Protein AF-0000000081421130 (afdb_homodimer)

Solvent-accessible surface area (backbone atoms only — not comparable to full-atom values): 9410 Å² total; per-residue (Å²): 70,54,75,66,54,51,52,49,49,51,53,49,48,52,56,37,44,69,73,35,40,43,96,85,70,45,70,71,38,56,52,57,41,22,43,52,50,26,51,50,46,28,70,73,72,46,77,46,31,32,19,36,40,30,40,60,34,66,31,62,64,93,54,87,46,53,55,46,76,48,74,75,55,98,65,31,34,38,39,38,33,55,51,44,69,79,126,71,55,72,66,55,50,53,48,50,52,54,49,47,52,56,36,43,70,71,35,40,41,96,85,70,46,68,71,40,56,53,56,43,24,43,51,50,27,51,49,46,29,70,74,70,45,78,45,33,31,18,38,39,32,39,59,36,66,31,61,62,94,56,87,44,53,56,46,73,47,73,74,54,98,64,31,33,38,40,39,35,56,52,44,69,80,124

Foldseek 3Di:
DDPVLQVVLVVLLVVLCVVQADPVGDGNPPPVSFVSSQVVCCVPVNAGKGKDKFQDDDDDDPDPPAKDKDDPDDGMIMIMGGDPPPD/DDPVLQVVLVVLLVVLCVVQADPVGDGNPPPVSFVSSQVVCCVPVNAGKGKDKDQDDDDDDDDPPAKDKDDPDDGMIMIMGGDPPPD

Sequence (174 aa):
MNSSMEEDAVTWLHEALKIHTSRDGTYRDSDEICDSLKTKFESKYGGFWAVIMGNYATRYTYSKGKWISFMLDNSNRVLVFEESSKKMNSSMEEDAVTWLHEALKIHTSRDGTYRDSDEICDSLKTKFESKYGGFWAVIMGNYATRYTYSKGKWISFMLDNSNRVLVFEESSKK

Radius of gyration: 16.09 Å; Cα contacts (8 Å, |Δi|>4): 290; chains: 2; bounding box: 43×40×26 Å

InterPro domains:
  IPR001372 Dynein light chain, type 1/2 [PF01221] (1-81)
  IPR037177 Dynein light chain superfamily [G3DSA:3.30.740.10] (1-83)
  IPR037177 Dynein light chain superfamily [SSF54648] (1-81)

Nearest PDB structures (foldseek):
  2pg1-assembly3_C  TM=8.033E-01  e=3.438E-05  Drosophila melanogaster
  8glv-assembly1_LG  TM=8.248E-01  e=6.264E-05  Chlamydomonas reinhardtii
  7cnu-assembly2_B  TM=7.952E-01  e=9.987E-05  Homo sapiens
  5wof-assembly2_B  TM=7.695E-01  e=2.714E-04  Plasmodium falciparum 3D7
  3rjs-assembly1_A-2  TM=7.558E-01  e=3.315E-04  Toxoplasma gondii

Secondary structure (DSSP, 8-state):
--HHHHHHHHHHHHHHHHHHB-TTS-BS-HHHHHHHHHHHHHHHH-S-EEEEEEEEEEEE---TTSEEEEESSSS-EEEEEEB----/--HHHHHHHHHHHHHHHHHHB-TTS-BS-HHHHHHHHHHHHHHHH-S-EEEEEEEEEEEE---TTSEEEEESSSS-EEEEEEB----

Organism: NCBI:txid290746

pLDDT: mean 88.76, std 11.13, range [36.78, 96.94]

Structure (mmCIF, N/CA/C/O backbone):
data_AF-0000000081421130-model_v1
#
loop_
_entity.id
_entity.type
_entity.pdbx_description
1 polymer 'Dynein light chain'
#
loop_
_atom_site.group_PDB
_atom_site.id
_atom_site.type_symbol
_atom_site.label_atom_id
_atom_site.label_alt_id
_atom_site.label_comp_id
_atom_site.label_asym_id
_atom_site.label_entity_id
_atom_site.label_seq_id
_atom_site.pdbx_PDB_ins_code
_atom_site.Cartn_x
_atom_site.Cartn_y
_atom_site.Cartn_z
_atom_site.occupancy
_atom_site.B_iso_or_equiv
_atom_site.auth_seq_id
_atom_site.auth_comp_id
_atom_site.auth_asym_id
_atom_site.auth_atom_id
_atom_site.pdbx_PDB_model_num
ATOM 1 N N . MET A 1 1 ? -8.094 -10.578 7.492 1 78 1 MET A N 1
ATOM 2 C CA . MET A 1 1 ? -7.695 -11.68 6.629 1 78 1 MET A CA 1
ATOM 3 C C . MET A 1 1 ? -7.422 -12.938 7.449 1 78 1 MET A C 1
ATOM 5 O O . MET A 1 1 ? -6.777 -12.875 8.5 1 78 1 MET A O 1
ATOM 9 N N . ASN A 1 2 ? -7.918 -14.172 7 1 81.56 2 ASN A N 1
ATOM 10 C CA . ASN A 1 2 ? -7.871 -15.375 7.816 1 81.56 2 ASN A CA 1
ATOM 11 C C . ASN A 1 2 ? -6.617 -16.203 7.535 1 81.56 2 ASN A C 1
ATOM 13 O O . ASN A 1 2 ? -5.836 -15.859 6.645 1 81.56 2 ASN A O 1
ATOM 17 N N . SER A 1 3 ? -6.418 -17.219 8.414 1 86 3 SER A N 1
ATOM 18 C CA . SER A 1 3 ? -5.203 -18.031 8.359 1 86 3 SER A CA 1
ATOM 19 C C . SER A 1 3 ? -5.043 -18.688 6.996 1 86 3 SER A C 1
ATOM 21 O O . SER A 1 3 ? -3.926 -18.828 6.492 1 86 3 SER A O 1
ATOM 23 N N . SER A 1 4 ? -6.137 -19.062 6.414 1 91.12 4 SER A N 1
ATOM 24 C CA . SER A 1 4 ? -6.078 -19.703 5.102 1 91.12 4 SER A CA 1
ATOM 25 C C . SER A 1 4 ? -5.551 -18.734 4.043 1 91.12 4 SER A C 1
ATOM 27 O O . SER A 1 4 ? -4.73 -19.109 3.205 1 91.12 4 SER A O 1
ATOM 29 N N . MET A 1 5 ? -6.012 -17.5 4.086 1 91.75 5 MET A N 1
ATOM 30 C CA . MET A 1 5 ? -5.562 -16.484 3.141 1 91.75 5 MET A CA 1
ATOM 31 C C . MET A 1 5 ? -4.07 -16.219 3.295 1 91.75 5 MET A C 1
ATOM 33 O O . MET A 1 5 ? -3.354 -16.078 2.303 1 91.75 5 MET A O 1
ATOM 37 N N . GLU A 1 6 ? -3.707 -16.234 4.473 1 92.38 6 GLU A N 1
ATOM 38 C CA . GLU A 1 6 ? -2.289 -16.016 4.727 1 92.38 6 GLU A CA 1
ATOM 39 C C . GLU A 1 6 ? -1.432 -17.109 4.117 1 92.38 6 GLU A C 1
ATOM 41 O O . GLU A 1 6 ? -0.406 -16.844 3.492 1 92.38 6 GLU A O 1
ATOM 46 N N . GLU A 1 7 ? -1.824 -18.344 4.359 1 95.19 7 GLU A N 1
ATOM 47 C CA . GLU A 1 7 ? -1.094 -19.484 3.814 1 95.19 7 GLU A CA 1
ATOM 48 C C . GLU A 1 7 ? -1.072 -19.438 2.289 1 95.19 7 GLU A C 1
ATOM 50 O O . GLU A 1 7 ? -0.039 -19.703 1.67 1 95.19 7 GLU A O 1
ATOM 55 N N . ASP A 1 8 ? -2.17 -19.125 1.764 1 96 8 ASP A N 1
ATOM 56 C CA . ASP A 1 8 ? -2.254 -19 0.312 1 96 8 ASP A CA 1
ATOM 57 C C . ASP A 1 8 ? -1.329 -17.891 -0.197 1 96 8 ASP A C 1
ATOM 59 O O . ASP A 1 8 ? -0.613 -18.078 -1.182 1 96 8 ASP A O 1
ATOM 63 N N . ALA A 1 9 ? -1.367 -16.797 0.441 1 95.75 9 ALA A N 1
ATOM 64 C CA . ALA A 1 9 ? -0.537 -15.664 0.044 1 95.75 9 ALA A CA 1
ATOM 65 C C . ALA A 1 9 ? 0.94 -16.047 0.019 1 95.75 9 ALA A C 1
ATOM 67 O O . ALA A 1 9 ? 1.655 -15.727 -0.933 1 95.75 9 ALA A O 1
ATOM 68 N N . VAL A 1 10 ? 1.355 -16.766 1.004 1 95.31 10 VAL A N 1
ATOM 69 C CA . VAL A 1 10 ? 2.75 -17.188 1.112 1 95.31 10 VAL A CA 1
ATOM 70 C C . VAL A 1 10 ? 3.096 -18.141 -0.022 1 95.31 10 VAL A C 1
ATOM 72 O O . VAL A 1 10 ? 4.125 -17.984 -0.685 1 95.31 10 VAL A O 1
ATOM 75 N N . THR A 1 11 ? 2.252 -19.094 -0.171 1 96.81 11 THR A N 1
ATOM 76 C CA . THR A 1 11 ? 2.463 -20.094 -1.21 1 96.81 11 THR A CA 1
ATOM 77 C C . THR A 1 11 ? 2.543 -19.438 -2.586 1 96.81 11 THR A C 1
ATOM 79 O O . THR A 1 11 ? 3.477 -19.688 -3.348 1 96.81 11 THR A O 1
ATOM 82 N N . TRP A 1 12 ? 1.631 -18.578 -2.855 1 96.88 12 TRP A N 1
ATOM 83 C CA . TRP A 1 12 ? 1.572 -17.938 -4.168 1 96.88 12 TRP A CA 1
ATOM 84 C C . TRP A 1 12 ? 2.738 -16.969 -4.352 1 96.88 12 TRP A C 1
ATOM 86 O O . TRP A 1 12 ? 3.254 -16.812 -5.461 1 96.88 12 TRP A O 1
ATOM 96 N N . LEU A 1 13 ? 3.121 -16.297 -3.275 1 95.94 13 LEU A N 1
ATOM 97 C CA . LEU A 1 13 ? 4.285 -15.43 -3.348 1 95.94 13 LEU A CA 1
ATOM 98 C C . LEU A 1 13 ? 5.539 -16.219 -3.717 1 95.94 13 LEU A C 1
ATOM 100 O O . LEU A 1 13 ? 6.297 -15.812 -4.598 1 95.94 13 LEU A O 1
ATOM 104 N N . HIS A 1 14 ? 5.688 -17.375 -3.072 1 94.69 14 HIS A N 1
ATOM 105 C CA . HIS A 1 14 ? 6.855 -18.203 -3.357 1 94.69 14 HIS A CA 1
ATOM 106 C C . HIS A 1 14 ? 6.848 -18.688 -4.805 1 94.69 14 HIS A C 1
ATOM 108 O O . HIS A 1 14 ? 7.898 -18.719 -5.457 1 94.69 14 HIS A O 1
ATOM 114 N N . GLU A 1 15 ? 5.695 -19.062 -5.254 1 96.25 15 GLU A N 1
ATOM 115 C CA . GLU A 1 15 ? 5.566 -19.469 -6.648 1 96.25 15 GLU A CA 1
ATOM 116 C C . GLU A 1 15 ? 5.957 -18.328 -7.594 1 96.25 15 GLU A C 1
ATOM 118 O O . GLU A 1 15 ? 6.676 -18.547 -8.57 1 96.25 15 GLU A O 1
ATOM 123 N N . ALA A 1 16 ? 5.484 -17.141 -7.324 1 95.44 16 ALA A N 1
ATOM 124 C CA . ALA A 1 16 ? 5.77 -15.977 -8.164 1 95.44 16 ALA A CA 1
ATOM 125 C C . ALA A 1 16 ? 7.25 -15.617 -8.117 1 95.44 16 ALA A C 1
ATOM 127 O O . ALA A 1 16 ? 7.84 -15.258 -9.141 1 95.44 16 ALA A O 1
ATOM 128 N N . LEU A 1 17 ? 7.828 -15.719 -6.977 1 93.62 17 LEU A N 1
ATOM 129 C CA . LEU A 1 17 ? 9.234 -15.367 -6.801 1 93.62 17 LEU A CA 1
ATOM 130 C C . LEU A 1 17 ? 10.133 -16.328 -7.57 1 93.62 17 LEU A C 1
ATOM 132 O O . LEU A 1 17 ? 11.164 -15.906 -8.117 1 93.62 17 LEU A O 1
ATOM 136 N N . LYS A 1 18 ? 9.758 -17.594 -7.57 1 93.38 18 LYS A N 1
ATOM 137 C CA . LYS A 1 18 ? 10.523 -18.594 -8.312 1 93.38 18 LYS A CA 1
ATOM 138 C C . LYS A 1 18 ? 10.586 -18.25 -9.797 1 93.38 18 LYS A C 1
ATOM 140 O O . LYS A 1 18 ? 11.625 -18.438 -10.438 1 93.38 18 LYS A O 1
ATOM 145 N N . ILE A 1 19 ? 9.539 -17.672 -10.242 1 92.75 19 ILE A N 1
ATOM 146 C CA . ILE A 1 19 ? 9.43 -17.359 -11.672 1 92.75 19 ILE A CA 1
ATOM 147 C C . ILE A 1 19 ? 10.07 -16.016 -11.969 1 92.75 19 ILE A C 1
ATOM 149 O O . ILE A 1 19 ? 10.719 -15.844 -13 1 92.75 19 ILE A O 1
ATOM 153 N N . HIS A 1 20 ? 9.922 -15.062 -11.039 1 92.31 20 HIS A N 1
ATOM 154 C CA . HIS A 1 20 ? 10.234 -13.672 -11.352 1 92.31 20 HIS A CA 1
ATOM 155 C C . HIS A 1 20 ? 11.469 -13.203 -10.586 1 92.31 20 HIS A C 1
ATOM 157 O O . HIS A 1 20 ? 11.688 -12 -10.43 1 92.31 20 HIS A O 1
ATOM 163 N N . THR A 1 21 ? 12.305 -14.031 -10.055 1 87.62 21 THR A N 1
ATOM 164 C CA . THR A 1 21 ? 13.555 -13.664 -9.383 1 87.62 21 THR A CA 1
ATOM 165 C C . THR A 1 21 ? 14.758 -14.047 -10.242 1 87.62 21 THR A C 1
ATOM 167 O O . THR A 1 21 ? 14.781 -15.125 -10.844 1 87.62 21 THR A O 1
ATOM 170 N N . SER A 1 22 ? 15.703 -13.164 -10.305 1 88.44 22 SER A N 1
ATOM 171 C CA . SER A 1 22 ? 16.938 -13.438 -11.031 1 88.44 22 SER A CA 1
ATOM 172 C C . SER A 1 22 ? 17.906 -14.242 -10.18 1 88.44 22 SER A C 1
ATOM 174 O O . SER A 1 22 ? 17.734 -14.367 -8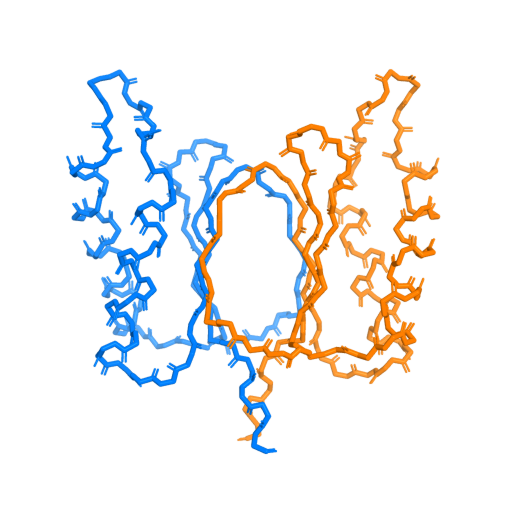.969 1 88.44 22 SER A O 1
ATOM 176 N N . ARG A 1 23 ? 18.969 -14.719 -10.891 1 84.5 23 ARG A N 1
ATOM 177 C CA . ARG A 1 23 ? 19.953 -15.562 -10.227 1 84.5 23 ARG A CA 1
ATOM 178 C C . ARG A 1 23 ? 20.672 -14.797 -9.109 1 84.5 23 ARG A C 1
ATOM 180 O O . ARG A 1 23 ? 21.078 -15.391 -8.109 1 84.5 23 ARG A O 1
ATOM 187 N N . ASP A 1 24 ? 20.672 -13.531 -9.219 1 84.88 24 ASP A N 1
ATOM 188 C CA . ASP A 1 24 ? 21.406 -12.727 -8.242 1 84.88 24 ASP A CA 1
ATOM 189 C C . ASP A 1 24 ? 20.484 -12.297 -7.094 1 84.88 24 ASP A C 1
ATOM 191 O O . ASP A 1 24 ? 20.891 -11.508 -6.234 1 84.88 24 ASP A O 1
ATOM 195 N N . GLY A 1 25 ? 19.234 -12.656 -7.148 1 80.81 25 GLY A N 1
ATOM 196 C CA . GLY A 1 25 ? 18.328 -12.422 -6.039 1 80.81 25 GLY A CA 1
ATOM 197 C C . GLY A 1 25 ? 17.469 -11.188 -6.227 1 80.81 25 GLY A C 1
ATOM 198 O O . GLY A 1 25 ? 16.625 -10.867 -5.375 1 80.81 25 GLY A O 1
ATOM 199 N N . THR A 1 26 ? 17.719 -10.602 -7.398 1 85.56 26 THR A N 1
ATOM 200 C CA . THR A 1 26 ? 16.922 -9.414 -7.645 1 85.56 26 THR A CA 1
ATOM 201 C C . THR A 1 26 ? 15.586 -9.789 -8.281 1 85.56 26 THR A C 1
ATOM 203 O O . THR A 1 26 ? 15.484 -10.797 -8.977 1 85.56 26 THR A O 1
ATOM 206 N N . TYR A 1 27 ? 14.633 -8.977 -7.859 1 87.62 27 TYR A N 1
ATOM 207 C CA . TYR A 1 27 ? 13.312 -9.234 -8.43 1 87.62 27 TYR A CA 1
ATOM 208 C C . TYR A 1 27 ? 13.227 -8.719 -9.859 1 87.62 27 TYR A C 1
ATOM 210 O O . TYR A 1 27 ? 13.367 -7.52 -10.102 1 87.62 27 TYR A O 1
ATOM 218 N N . ARG A 1 28 ? 13.008 -9.602 -10.797 1 85.06 28 ARG A N 1
ATOM 219 C CA . ARG A 1 28 ? 13 -9.266 -12.219 1 85.06 28 ARG A CA 1
ATOM 220 C C . ARG A 1 28 ? 11.781 -8.422 -12.57 1 85.06 28 ARG A C 1
ATOM 222 O O . ARG A 1 28 ? 11.891 -7.457 -13.336 1 85.06 28 ARG A O 1
ATOM 229 N N . ASP A 1 29 ? 10.617 -8.766 -12.086 1 92.94 29 ASP A N 1
ATOM 230 C CA . ASP A 1 29 ? 9.383 -8.055 -12.406 1 92.94 29 ASP A CA 1
ATOM 231 C C . ASP A 1 29 ? 8.453 -8 -11.195 1 92.94 29 ASP A C 1
ATOM 233 O O . ASP A 1 29 ? 7.57 -8.844 -11.039 1 92.94 29 ASP A O 1
ATOM 237 N N . SER A 1 30 ? 8.656 -7.012 -10.406 1 93.38 30 SER A N 1
ATOM 238 C CA . SER A 1 30 ? 7.836 -6.824 -9.211 1 93.38 30 SER A CA 1
ATOM 239 C C . SER A 1 30 ? 6.371 -6.617 -9.578 1 93.38 30 SER A C 1
ATOM 241 O O . SER A 1 30 ? 5.477 -7.059 -8.852 1 93.38 30 SER A O 1
ATOM 243 N N . ASP A 1 31 ? 6.172 -6.031 -10.766 1 94.31 31 ASP A N 1
ATOM 244 C CA . ASP A 1 31 ? 4.801 -5.805 -11.219 1 94.31 31 ASP A CA 1
ATOM 245 C C . ASP A 1 31 ? 4.082 -7.125 -11.484 1 94.31 31 ASP A C 1
ATOM 247 O O . ASP A 1 31 ? 2.918 -7.293 -11.117 1 94.31 31 ASP A O 1
ATOM 251 N N . GLU A 1 32 ? 4.797 -7.965 -12.102 1 94.81 32 GLU A N 1
ATOM 252 C CA . GLU A 1 32 ? 4.199 -9.258 -12.422 1 94.81 32 GLU A CA 1
ATOM 253 C C . GLU A 1 32 ? 3.943 -10.078 -11.156 1 94.81 32 GLU A C 1
ATOM 255 O O . GLU A 1 32 ? 2.961 -10.812 -11.078 1 94.81 32 GLU A O 1
ATOM 260 N N . ILE A 1 33 ? 4.855 -9.961 -10.18 1 95.94 33 ILE A N 1
ATOM 261 C CA . ILE A 1 33 ? 4.652 -10.641 -8.906 1 95.94 33 ILE A CA 1
ATOM 262 C C . ILE A 1 33 ? 3.373 -10.133 -8.25 1 95.94 33 ILE A C 1
ATOM 264 O O . ILE A 1 33 ? 2.521 -10.922 -7.836 1 95.94 33 ILE A O 1
ATOM 268 N N . CYS A 1 34 ? 3.232 -8.867 -8.25 1 96.94 34 CYS A N 1
ATOM 269 C CA . CYS A 1 34 ? 2.039 -8.273 -7.664 1 96.94 34 CYS A CA 1
ATOM 270 C C . CYS A 1 34 ? 0.787 -8.695 -8.422 1 96.94 34 CYS A C 1
ATOM 272 O O . CYS A 1 34 ? -0.222 -9.055 -7.809 1 96.94 34 CYS A O 1
ATOM 274 N N . ASP A 1 35 ? 0.853 -8.711 -9.711 1 95.94 35 ASP A N 1
ATOM 275 C CA . ASP A 1 35 ? -0.298 -9.062 -10.539 1 95.94 35 ASP A CA 1
ATOM 276 C C . ASP A 1 35 ? -0.713 -10.516 -10.312 1 95.94 35 ASP A C 1
ATOM 278 O O . ASP A 1 35 ? -1.905 -10.828 -10.258 1 95.94 35 ASP A O 1
ATOM 282 N N . SER A 1 36 ? 0.217 -11.336 -10.18 1 95.75 36 SER A N 1
ATOM 283 C CA . SER A 1 36 ? -0.051 -12.758 -9.961 1 95.75 36 SER A CA 1
ATOM 284 C C . SER A 1 36 ? -0.803 -12.977 -8.648 1 95.75 36 SER A C 1
ATOM 286 O O . SER A 1 36 ? -1.807 -13.688 -8.617 1 95.75 36 SER A O 1
ATOM 288 N N . LEU A 1 37 ? -0.342 -12.375 -7.559 1 96 37 LEU A N 1
ATOM 289 C CA . LEU A 1 37 ? -1.003 -12.5 -6.266 1 96 37 LEU A CA 1
ATOM 290 C C . LEU A 1 37 ? -2.408 -11.914 -6.312 1 96 37 LEU A C 1
ATOM 292 O O . LEU A 1 37 ? -3.369 -12.547 -5.875 1 96 37 LEU A O 1
ATOM 296 N N . LYS A 1 38 ? -2.469 -10.75 -6.859 1 95.5 38 LYS A N 1
ATOM 297 C CA . LYS A 1 38 ? -3.752 -10.062 -6.961 1 95.5 38 LYS A CA 1
ATOM 298 C C . LYS A 1 38 ? -4.781 -10.922 -7.691 1 95.5 38 LYS A C 1
ATOM 300 O O . LYS A 1 38 ? -5.91 -11.078 -7.223 1 95.5 38 LYS A O 1
ATOM 305 N N . THR A 1 39 ? -4.418 -11.477 -8.797 1 96.25 39 THR A N 1
ATOM 306 C CA . THR A 1 39 ? -5.312 -12.25 -9.648 1 96.25 39 THR A CA 1
ATOM 307 C C . THR A 1 39 ? -5.734 -13.547 -8.953 1 96.25 39 THR A C 1
ATOM 309 O O . THR A 1 39 ? -6.895 -13.945 -9.031 1 96.25 39 THR A O 1
ATOM 312 N N . LYS A 1 40 ? -4.84 -14.172 -8.266 1 96.81 40 LYS A N 1
ATOM 313 C CA . LYS A 1 40 ? -5.16 -15.406 -7.543 1 96.81 40 LYS A CA 1
ATOM 314 C C . LYS A 1 40 ? -6.109 -15.133 -6.383 1 96.81 40 LYS A C 1
ATOM 316 O O . LYS A 1 40 ? -7.039 -15.906 -6.141 1 96.81 40 LYS A O 1
ATOM 321 N N . PHE A 1 41 ? -5.891 -14.078 -5.68 1 95.06 41 PHE A N 1
ATOM 322 C CA . PHE A 1 41 ? -6.805 -13.703 -4.609 1 95.06 41 PH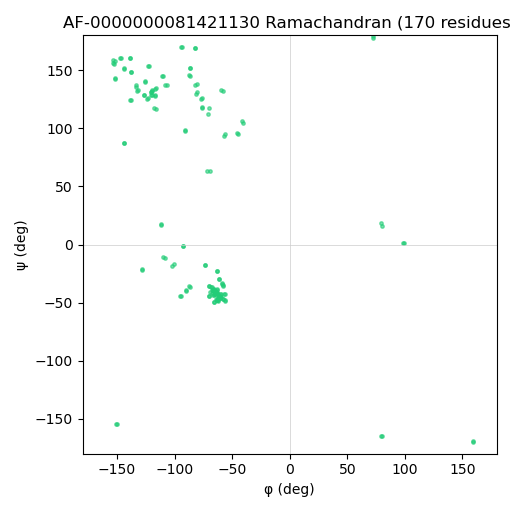E A CA 1
ATOM 323 C C . PHE A 1 41 ? -8.203 -13.43 -5.156 1 95.06 41 PHE A C 1
ATOM 325 O O . PHE A 1 41 ? -9.195 -13.906 -4.605 1 95.06 41 PHE A O 1
ATOM 332 N N . GLU A 1 42 ? -8.203 -12.703 -6.219 1 93.31 42 GLU A N 1
ATOM 333 C CA . GLU A 1 42 ? -9.5 -12.391 -6.824 1 93.31 42 GLU A CA 1
ATOM 334 C C . GLU A 1 42 ? -10.195 -13.656 -7.309 1 93.31 42 GLU A C 1
ATOM 336 O O . GLU A 1 42 ? -11.414 -13.797 -7.168 1 93.31 42 GLU A O 1
ATOM 341 N N . SER A 1 43 ? -9.438 -14.492 -7.883 1 96.38 43 SER A N 1
ATOM 342 C CA . SER A 1 43 ? -9.992 -15.719 -8.43 1 96.38 43 SER A CA 1
ATOM 343 C C . SER A 1 43 ? -10.531 -16.625 -7.332 1 96.38 43 SER A C 1
ATOM 345 O O . SER A 1 43 ? -11.625 -17.172 -7.453 1 96.38 43 SER A O 1
ATOM 347 N N . LYS A 1 44 ? -9.859 -16.719 -6.258 1 96.12 44 LYS A N 1
ATOM 348 C CA . LYS A 1 44 ? -10.234 -17.672 -5.223 1 96.12 44 LYS A CA 1
ATOM 349 C C . LYS A 1 44 ? -11.203 -17.062 -4.219 1 96.12 44 LYS A C 1
ATOM 351 O O . LYS A 1 44 ? -12.117 -17.719 -3.742 1 96.12 44 LYS A O 1
ATOM 356 N N . TYR A 1 45 ? -11.031 -15.852 -3.852 1 93 45 TYR A N 1
ATOM 357 C CA . TYR A 1 45 ? -11.781 -15.281 -2.738 1 93 45 TYR A CA 1
ATOM 358 C C . TYR A 1 45 ? -12.789 -14.258 -3.232 1 93 45 TYR A C 1
ATOM 360 O O . TYR A 1 45 ? -13.641 -13.797 -2.465 1 93 45 TYR A O 1
ATOM 368 N N . GLY A 1 46 ? -12.672 -13.914 -4.438 1 91.56 46 GLY A N 1
ATOM 369 C CA . GLY A 1 46 ? -13.539 -12.859 -4.949 1 91.56 46 GLY A CA 1
ATOM 370 C C . GLY A 1 46 ? -13.172 -11.484 -4.438 1 91.56 46 GLY A C 1
ATOM 371 O O . GLY A 1 46 ? -12.141 -11.312 -3.781 1 91.56 46 GLY A O 1
ATOM 372 N N . GLY A 1 47 ? -13.945 -10.477 -4.906 1 88.38 47 GLY A N 1
ATOM 373 C CA . GLY A 1 47 ? -13.711 -9.109 -4.484 1 88.38 47 GLY A CA 1
ATOM 374 C C . GLY A 1 47 ? -12.547 -8.453 -5.203 1 88.38 47 GLY A C 1
ATOM 375 O O . GLY A 1 47 ? -12.117 -8.922 -6.258 1 88.38 47 GLY A O 1
ATOM 376 N N . PHE A 1 48 ? -12.086 -7.324 -4.648 1 87.81 48 PHE A N 1
ATOM 377 C CA . PHE A 1 48 ? -10.992 -6.559 -5.23 1 87.81 48 PHE A CA 1
ATOM 378 C C . PHE A 1 48 ? -9.797 -6.512 -4.281 1 87.81 48 PHE A C 1
ATOM 380 O O . PHE A 1 48 ? -9.953 -6.234 -3.092 1 87.81 48 PHE A O 1
ATOM 387 N N . TRP A 1 49 ? -8.742 -6.859 -4.824 1 91.06 49 TRP A N 1
ATOM 388 C CA . TRP A 1 49 ? -7.555 -6.957 -3.984 1 91.06 49 TRP A CA 1
ATOM 389 C C . TRP A 1 49 ? -6.441 -6.059 -4.512 1 91.06 49 TRP A C 1
ATOM 391 O O . TRP A 1 49 ? -6.391 -5.762 -5.707 1 91.06 49 TRP A O 1
ATOM 401 N N . ALA A 1 50 ? -5.602 -5.66 -3.584 1 92.94 50 ALA A N 1
ATOM 402 C CA . ALA A 1 50 ? -4.402 -4.898 -3.918 1 92.94 50 ALA A CA 1
ATOM 403 C C . ALA A 1 50 ? -3.152 -5.566 -3.361 1 92.94 50 ALA A C 1
ATOM 405 O O . ALA A 1 50 ? -3.174 -6.121 -2.258 1 92.94 50 ALA A O 1
ATOM 406 N N . VAL A 1 51 ? -2.121 -5.535 -4.129 1 95.44 51 VAL A N 1
ATOM 407 C CA . VAL A 1 51 ? -0.829 -6.059 -3.695 1 95.44 51 VAL A CA 1
ATOM 408 C C . VAL A 1 51 ? 0.248 -4.992 -3.877 1 95.44 51 VAL A C 1
ATOM 410 O O . VAL A 1 51 ? 0.333 -4.359 -4.93 1 95.44 51 VAL A O 1
ATOM 413 N N . ILE A 1 52 ? 0.985 -4.781 -2.795 1 96.31 52 ILE A N 1
ATOM 414 C CA . ILE A 1 52 ? 2.092 -3.828 -2.795 1 96.31 52 ILE A CA 1
ATOM 415 C C . ILE A 1 52 ? 3.395 -4.555 -2.463 1 96.31 52 ILE A C 1
ATOM 417 O O . ILE A 1 52 ? 3.434 -5.387 -1.555 1 96.31 52 ILE A O 1
ATOM 421 N N . MET A 1 53 ? 4.426 -4.297 -3.256 1 96.75 53 MET A N 1
ATOM 422 C CA . MET A 1 53 ?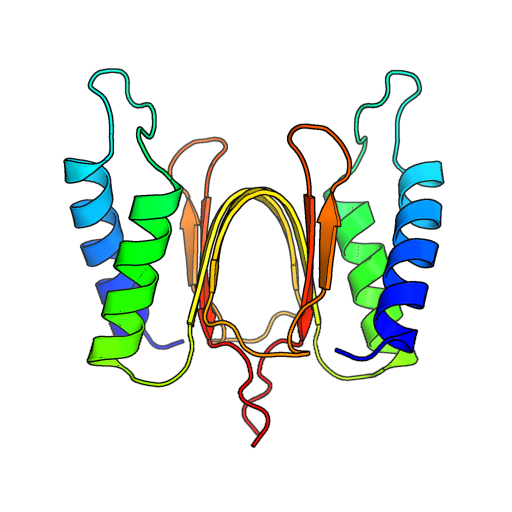 5.711 -4.949 -3.027 1 96.75 53 MET A CA 1
ATOM 423 C C . MET A 1 53 ? 6.859 -3.961 -3.193 1 96.75 53 MET A C 1
ATOM 425 O O . MET A 1 53 ? 6.988 -3.324 -4.242 1 96.75 53 MET A O 1
ATOM 429 N N . GLY A 1 54 ? 7.645 -3.879 -2.152 1 95.44 54 GLY A N 1
ATOM 430 C CA . GLY A 1 54 ? 8.789 -2.996 -2.279 1 95.44 54 GLY A CA 1
ATOM 431 C C . GLY A 1 54 ? 9.359 -2.553 -0.943 1 95.44 54 GLY A C 1
ATOM 432 O O . GLY A 1 54 ? 9.125 -3.201 0.08 1 95.44 54 GLY A O 1
ATOM 433 N N . ASN A 1 55 ? 10.273 -1.559 -0.986 1 95.38 55 ASN A N 1
ATOM 434 C CA . ASN A 1 55 ? 10.836 -0.862 0.168 1 95.38 55 ASN A CA 1
ATOM 435 C C . ASN A 1 55 ? 10.023 0.383 0.518 1 95.38 55 ASN A C 1
ATOM 437 O O . ASN A 1 55 ? 10.086 1.39 -0.19 1 95.38 55 ASN A O 1
ATOM 441 N N . TYR A 1 56 ? 9.172 0.19 1.496 1 95.62 56 TYR A N 1
ATOM 442 C CA . TYR A 1 56 ? 8.266 1.293 1.795 1 95.62 56 TYR A CA 1
ATOM 443 C C . TYR A 1 56 ? 7.996 1.387 3.293 1 95.62 56 TYR A C 1
ATOM 445 O O . TYR A 1 56 ? 8.086 0.388 4.008 1 95.62 56 TYR A O 1
ATOM 453 N N . ALA A 1 57 ? 7.73 2.521 3.762 1 94.69 57 ALA A N 1
ATOM 454 C CA . ALA A 1 57 ? 7.133 2.758 5.074 1 94.69 57 ALA A CA 1
ATOM 455 C C . ALA A 1 57 ? 5.609 2.707 5.004 1 94.69 57 ALA A C 1
ATOM 457 O O . ALA A 1 57 ? 5.023 2.934 3.941 1 94.69 57 ALA A O 1
ATOM 458 N N . THR A 1 58 ? 4.965 2.338 6.078 1 93.88 58 THR A N 1
ATOM 459 C CA . THR A 1 58 ? 3.508 2.264 6.082 1 93.88 58 THR A CA 1
ATOM 460 C C . THR A 1 58 ? 2.957 2.506 7.484 1 93.88 58 THR A C 1
ATOM 462 O O . THR A 1 58 ? 3.578 2.121 8.477 1 93.88 58 THR A O 1
ATOM 465 N N . ARG A 1 59 ? 1.826 3.201 7.484 1 92.25 59 ARG A N 1
ATOM 466 C CA . ARG A 1 59 ? 1.036 3.352 8.703 1 92.25 59 ARG A CA 1
ATOM 467 C C . ARG A 1 59 ? -0.438 3.061 8.438 1 92.25 59 ARG A C 1
ATOM 469 O O . ARG A 1 59 ? -0.999 3.52 7.441 1 92.25 59 ARG A O 1
ATOM 476 N N . TYR A 1 60 ? -1.022 2.256 9.289 1 84.75 60 TYR A N 1
ATOM 477 C CA . TYR A 1 60 ? -2.43 1.88 9.203 1 84.75 60 TYR A CA 1
ATOM 478 C C . TYR A 1 60 ? -3.027 1.687 10.594 1 84.75 60 TYR A C 1
ATOM 480 O O . TYR A 1 60 ? -2.301 1.658 11.594 1 84.75 60 TYR A O 1
ATOM 488 N N . THR A 1 61 ? -4.344 1.766 10.578 1 77.69 61 THR A N 1
ATOM 489 C CA . THR A 1 61 ? -5.008 1.487 11.844 1 77.69 61 THR A CA 1
ATOM 490 C C . THR A 1 61 ? -5.031 -0.012 12.125 1 77.69 61 THR A C 1
ATOM 492 O O . THR A 1 61 ? -5.195 -0.819 11.211 1 77.69 61 THR A O 1
ATOM 495 N N . TYR A 1 62 ? -4.523 -0.314 13.297 1 66.81 62 TYR A N 1
ATOM 496 C CA . TYR A 1 62 ? -4.496 -1.72 13.68 1 66.81 62 TYR A CA 1
ATOM 497 C C . TYR A 1 62 ? -5.895 -2.322 13.648 1 66.81 62 TYR A C 1
ATOM 499 O O . TYR A 1 62 ? -6.77 -1.927 14.422 1 66.81 62 TYR A O 1
ATOM 507 N N . SER A 1 63 ? -6.191 -2.879 12.547 1 66.19 63 SER A N 1
ATOM 508 C CA . SER A 1 63 ? -7.418 -3.658 12.422 1 66.19 63 SER A CA 1
ATOM 509 C C . SER A 1 63 ? -7.117 -5.125 12.133 1 66.19 63 SER A C 1
ATOM 511 O O . SER A 1 63 ? -6.359 -5.438 11.219 1 66.19 63 SER A O 1
ATOM 513 N N . LYS A 1 64 ? -7.465 -5.883 12.969 1 64.75 64 LYS A N 1
ATOM 514 C CA . LYS A 1 64 ? -7.215 -7.312 12.812 1 64.75 64 LYS A CA 1
ATOM 515 C C . LYS A 1 64 ? -7.863 -7.844 11.531 1 64.75 64 LYS A C 1
ATOM 517 O O . LYS A 1 64 ? -9.031 -7.559 11.258 1 64.75 64 LYS A O 1
ATOM 522 N N . GLY A 1 65 ? -7.098 -8.578 10.789 1 71.12 65 GLY A N 1
ATOM 523 C CA . GLY A 1 65 ? -7.617 -9.375 9.695 1 71.12 65 GLY A CA 1
ATOM 524 C C . GLY A 1 65 ? -7.863 -8.57 8.43 1 71.12 65 GLY A C 1
ATOM 525 O O . GLY A 1 65 ? -8.617 -8.992 7.555 1 71.12 65 GLY A O 1
ATOM 526 N N . LYS A 1 66 ? -7.336 -7.453 8.336 1 78.12 66 LYS A N 1
ATOM 527 C CA . LYS A 1 66 ? -7.648 -6.641 7.16 1 78.12 66 LYS A CA 1
ATOM 528 C C . LYS A 1 66 ? -6.531 -6.719 6.125 1 78.12 66 LYS A C 1
ATOM 530 O O . LYS A 1 66 ? -6.762 -6.484 4.934 1 78.12 66 LYS A O 1
ATOM 535 N N . TRP A 1 67 ? -5.367 -7.199 6.598 1 84.62 67 TRP A N 1
ATOM 536 C CA . TRP A 1 67 ? -4.262 -7.223 5.641 1 84.62 67 TRP A CA 1
ATOM 537 C C . TRP A 1 67 ? -3.254 -8.305 6 1 84.62 67 TRP A C 1
ATOM 539 O O . TRP A 1 67 ? -3.279 -8.844 7.109 1 84.62 67 TRP A O 1
ATOM 549 N N . ILE A 1 68 ? -2.488 -8.703 5.051 1 89.62 68 ILE A N 1
ATOM 550 C CA . ILE A 1 68 ? -1.37 -9.625 5.191 1 89.62 68 ILE A CA 1
ATOM 551 C C . ILE A 1 68 ? -0.078 -8.953 4.738 1 89.62 68 ILE A C 1
ATOM 553 O O . ILE A 1 68 ? -0.036 -8.328 3.676 1 89.62 68 ILE A O 1
ATOM 557 N N . SER A 1 69 ? 0.901 -9.031 5.59 1 90.44 69 SER A N 1
ATOM 558 C CA . SER A 1 69 ? 2.193 -8.461 5.215 1 90.44 69 SER A CA 1
ATOM 559 C C . SER A 1 69 ? 3.332 -9.43 5.535 1 90.44 69 SER A C 1
ATOM 561 O O . SER A 1 69 ? 3.354 -10.039 6.605 1 90.44 69 SER A O 1
ATOM 563 N N . PHE A 1 70 ? 4.297 -9.586 4.641 1 91.19 70 PHE A N 1
ATOM 564 C CA . PHE A 1 70 ? 5.465 -10.43 4.844 1 91.19 70 PHE A CA 1
ATOM 565 C C . PHE A 1 70 ? 6.727 -9.742 4.332 1 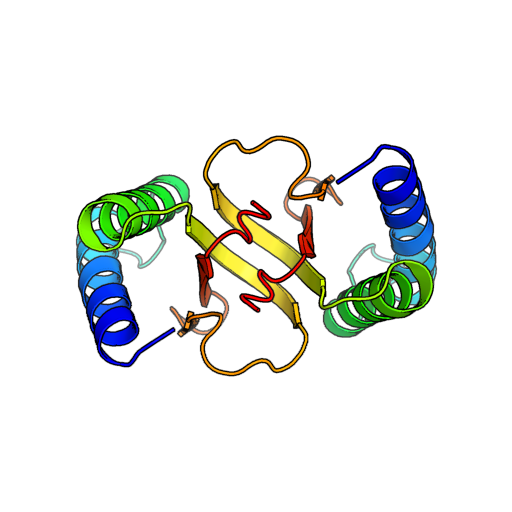91.19 70 PHE A C 1
ATOM 567 O O . PHE A 1 70 ? 6.699 -9.07 3.303 1 91.19 70 PHE A O 1
ATOM 574 N N . MET A 1 71 ? 7.793 -10.086 5.027 1 92 71 MET A N 1
ATOM 575 C CA . MET A 1 71 ? 9.109 -9.617 4.59 1 92 71 MET A CA 1
ATOM 576 C C . MET A 1 71 ? 9.656 -10.508 3.482 1 92 71 MET A C 1
ATOM 578 O O . MET A 1 71 ? 9.547 -11.734 3.549 1 92 71 MET A O 1
ATOM 582 N N . LEU A 1 72 ? 10.219 -9.891 2.479 1 90.94 72 LEU A N 1
ATOM 583 C CA . LEU A 1 72 ? 10.898 -10.641 1.425 1 90.94 72 LEU A CA 1
ATOM 584 C C . LEU A 1 72 ? 12.398 -10.742 1.714 1 90.94 72 LEU A C 1
ATOM 586 O O . LEU A 1 72 ? 13 -11.797 1.509 1 90.94 72 LEU A O 1
ATOM 590 N N . ASP A 1 73 ? 12.93 -9.742 2.076 1 90.88 73 ASP A N 1
ATOM 591 C CA . ASP A 1 73 ? 14.32 -9.641 2.51 1 90.88 73 ASP A CA 1
ATOM 592 C C . ASP A 1 73 ? 14.492 -8.531 3.541 1 90.88 73 ASP A C 1
ATOM 594 O O . ASP A 1 73 ? 13.562 -8.211 4.281 1 90.88 73 ASP A O 1
ATOM 598 N N . ASN A 1 74 ? 15.648 -8.008 3.635 1 90.75 74 ASN A N 1
ATOM 599 C CA . ASN A 1 74 ? 15.93 -7.055 4.707 1 90.75 74 ASN A CA 1
ATOM 600 C C . ASN A 1 74 ? 15.258 -5.711 4.445 1 90.75 74 ASN A C 1
ATOM 602 O O . ASN A 1 74 ? 15.008 -4.949 5.383 1 90.75 74 ASN A O 1
ATOM 606 N N . SER A 1 75 ? 14.844 -5.438 3.199 1 91.75 75 SER A N 1
ATOM 607 C CA . SER A 1 75 ? 14.383 -4.098 2.869 1 91.75 75 SER A CA 1
ATOM 608 C C . SER A 1 75 ? 13.008 -4.137 2.197 1 91.75 75 SER A C 1
ATOM 610 O O . SER A 1 75 ? 12.258 -3.166 2.256 1 91.75 75 SER A O 1
ATOM 612 N N . ASN A 1 76 ? 12.703 -5.277 1.634 1 94.12 76 ASN A N 1
ATOM 613 C CA . ASN A 1 76 ? 11.484 -5.359 0.842 1 94.12 76 ASN A CA 1
ATOM 614 C C . ASN A 1 76 ? 10.422 -6.207 1.537 1 94.12 76 ASN A C 1
ATOM 616 O O . ASN A 1 76 ? 10.75 -7.191 2.205 1 94.12 76 ASN A O 1
ATOM 620 N N . ARG A 1 77 ? 9.133 -5.777 1.353 1 95.69 77 ARG A N 1
ATOM 621 C CA . ARG A 1 77 ? 7.98 -6.484 1.908 1 95.69 77 ARG A CA 1
ATOM 622 C C . ARG A 1 77 ? 6.832 -6.535 0.907 1 95.69 77 ARG A C 1
ATOM 624 O O . ARG A 1 77 ? 6.855 -5.836 -0.107 1 95.69 77 ARG A O 1
ATOM 631 N N . VAL A 1 78 ? 5.949 -7.477 1.187 1 96.5 78 VAL A N 1
ATOM 632 C CA . VAL A 1 78 ? 4.723 -7.598 0.405 1 96.5 78 VAL A CA 1
ATOM 633 C C . VAL A 1 78 ? 3.512 -7.348 1.302 1 96.5 78 VAL A C 1
ATOM 635 O O . VAL A 1 78 ? 3.463 -7.824 2.438 1 96.5 78 VAL A O 1
ATOM 638 N N . LEU A 1 79 ? 2.586 -6.531 0.822 1 94.75 79 LEU A N 1
ATOM 639 C CA . LEU A 1 79 ? 1.329 -6.246 1.507 1 94.75 79 LEU A CA 1
ATOM 640 C C . LEU A 1 79 ? 0.137 -6.59 0.62 1 94.75 79 LEU A C 1
ATOM 642 O O . LEU A 1 79 ? 0.075 -6.164 -0.536 1 94.75 79 LEU A O 1
ATOM 646 N N . VAL A 1 80 ? -0.707 -7.398 1.194 1 93.69 80 VAL A N 1
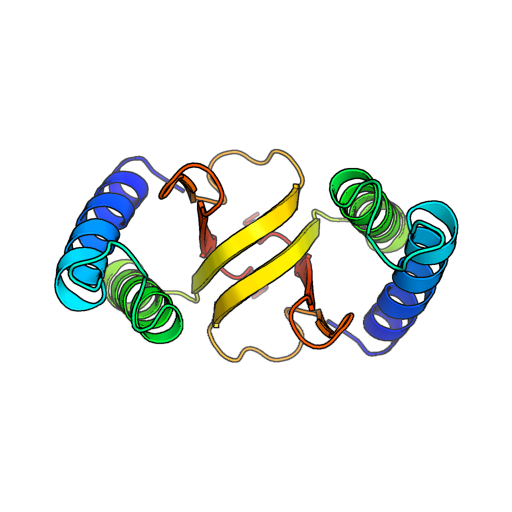ATOM 647 C CA . VAL A 1 80 ? -1.938 -7.773 0.508 1 93.69 80 VAL A CA 1
ATOM 648 C C . VAL A 1 80 ? -3.145 -7.344 1.342 1 93.69 80 VAL A C 1
ATOM 650 O O . VAL A 1 80 ? -3.195 -7.598 2.549 1 93.69 80 VAL A O 1
ATOM 653 N N . PHE A 1 81 ? -4.121 -6.668 0.664 1 90.56 81 PHE A N 1
ATOM 654 C CA . PHE A 1 81 ? -5.336 -6.289 1.367 1 90.56 81 PHE A CA 1
ATOM 655 C C . PHE A 1 81 ? -6.508 -6.168 0.398 1 90.56 81 PHE A C 1
ATOM 657 O O . PHE A 1 81 ? -6.309 -6.004 -0.808 1 90.56 81 PHE A O 1
ATOM 664 N N . GLU A 1 82 ? -7.633 -6.332 1.009 1 88.81 82 GLU A N 1
ATOM 665 C CA . GLU A 1 82 ? -8.844 -6.164 0.215 1 88.81 82 GLU A CA 1
ATOM 666 C C . GLU A 1 82 ? -9.211 -4.688 0.072 1 88.81 82 GLU A C 1
ATOM 668 O O . GLU A 1 82 ? -9.234 -3.951 1.061 1 88.81 82 GLU A O 1
ATOM 673 N N . GLU A 1 83 ? -9.438 -4.336 -1.182 1 82.5 83 GLU A N 1
ATOM 674 C CA . GLU A 1 83 ? -9.844 -2.959 -1.43 1 82.5 83 GLU A CA 1
ATOM 675 C C . GLU A 1 83 ? -11.258 -2.705 -0.918 1 82.5 83 GLU A C 1
ATOM 677 O O . GLU A 1 83 ? -12.133 -3.566 -1.039 1 82.5 83 GLU A O 1
ATOM 682 N N . SER A 1 84 ? -11.445 -1.821 0.044 1 67 84 SER A N 1
ATOM 683 C CA . SER A 1 84 ? -12.758 -1.487 0.585 1 67 84 SER A CA 1
ATOM 684 C C . SER A 1 84 ? -13.773 -1.26 -0.53 1 67 84 SER A C 1
ATOM 686 O O . SER A 1 84 ? -13.477 -0.586 -1.519 1 67 84 SER A O 1
ATOM 688 N N . SER A 1 85 ? -14.609 -2.324 -0.92 1 51.34 85 SER A N 1
ATOM 689 C CA . SER A 1 85 ? -15.75 -2.117 -1.81 1 51.34 85 SER A CA 1
ATOM 690 C C . SER A 1 85 ? -16.875 -1.384 -1.097 1 51.34 85 SER A C 1
ATOM 692 O O . SER A 1 85 ? -17.453 -1.903 -0.138 1 51.34 85 SER A O 1
ATOM 694 N N . LYS A 1 86 ? -16.672 -0.148 -0.66 1 46.91 86 LYS A N 1
ATOM 695 C CA . LYS A 1 86 ? -17.984 0.349 -0.277 1 46.91 86 LYS A CA 1
ATOM 696 C C . LYS A 1 86 ? -19.047 -0.063 -1.295 1 46.91 86 LYS A C 1
ATOM 698 O O . LYS A 1 86 ? -18.859 0.133 -2.498 1 46.91 86 LYS A O 1
ATOM 703 N N . LYS A 1 87 ? -19.875 -1.072 -0.843 1 36.78 87 LYS A N 1
ATOM 704 C CA . LYS A 1 87 ? -21.203 -1.145 -1.463 1 36.78 87 LYS A CA 1
ATOM 705 C C . LYS A 1 87 ? -21.891 0.217 -1.45 1 36.78 87 LYS A C 1
ATOM 707 O O . LYS A 1 87 ? -21.781 0.961 -0.473 1 36.78 87 LYS A O 1
ATOM 712 N N . MET B 1 1 ? -12.117 8.008 -3.707 1 78.31 1 MET B N 1
ATOM 713 C CA . MET B 1 1 ? -11.664 9.203 -3.002 1 78.31 1 MET B CA 1
ATOM 714 C C . MET B 1 1 ? -11.953 10.461 -3.816 1 78.31 1 MET B C 1
ATOM 716 O O . MET B 1 1 ? -11.734 10.484 -5.027 1 78.31 1 MET B O 1
ATOM 720 N N . ASN B 1 2 ? -12.484 11.602 -3.148 1 81.88 2 ASN B N 1
ATOM 721 C CA . ASN B 1 2 ? -12.977 12.766 -3.877 1 81.88 2 ASN B CA 1
ATOM 722 C C . ASN B 1 2 ? -11.891 13.836 -4.016 1 81.88 2 ASN B C 1
ATOM 724 O O . ASN B 1 2 ? -10.797 13.688 -3.475 1 81.88 2 ASN B O 1
ATOM 728 N N . SER B 1 3 ? -12.211 14.859 -4.871 1 86.25 3 SER B N 1
ATOM 729 C CA . SER B 1 3 ? -11.25 15.898 -5.211 1 86.25 3 SER B CA 1
ATOM 730 C C . SER B 1 3 ? -10.766 16.625 -3.961 1 86.25 3 SER B C 1
ATOM 732 O O . SER B 1 3 ? -9.594 17 -3.871 1 86.25 3 SER B O 1
ATOM 734 N N . SER B 1 4 ? -11.633 16.781 -3.023 1 91.38 4 SER B N 1
ATOM 735 C CA . SER B 1 4 ? -11.25 17.453 -1.787 1 91.38 4 SER B CA 1
ATOM 736 C C . SER B 1 4 ? -10.203 16.656 -1.022 1 91.38 4 SER B C 1
ATOM 738 O O . SER B 1 4 ? -9.234 17.219 -0.513 1 91.38 4 SER B O 1
ATOM 740 N N . MET B 1 5 ? -10.398 15.344 -0.965 1 91.94 5 MET B N 1
ATOM 741 C CA . MET B 1 5 ? -9.453 14.469 -0.281 1 91.94 5 MET B CA 1
ATOM 742 C C . MET B 1 5 ? -8.094 14.508 -0.964 1 91.94 5 MET B C 1
ATOM 744 O O . MET B 1 5 ? -7.055 14.547 -0.294 1 91.94 5 MET B O 1
ATOM 748 N N . GLU B 1 6 ? -8.172 14.555 -2.191 1 92.5 6 GLU B N 1
ATOM 749 C CA . GLU B 1 6 ? -6.914 14.609 -2.939 1 92.5 6 GLU B CA 1
ATOM 750 C C . GLU B 1 6 ? -6.141 15.891 -2.619 1 92.5 6 GLU B C 1
ATOM 752 O O . GLU B 1 6 ? -4.93 15.852 -2.404 1 92.5 6 GLU B O 1
ATOM 757 N N . GLU B 1 7 ? -6.84 17.016 -2.648 1 95.25 7 GLU B N 1
ATOM 758 C CA . GLU B 1 7 ? -6.211 18.297 -2.346 1 95.25 7 GLU B CA 1
ATOM 759 C C . GLU B 1 7 ? -5.648 18.312 -0.926 1 95.25 7 GLU B C 1
ATOM 761 O O . GLU B 1 7 ? -4.539 18.797 -0.698 1 95.25 7 GLU B O 1
ATOM 766 N N . ASP B 1 8 ? -6.406 17.797 -0.068 1 96.12 8 ASP B N 1
ATOM 767 C CA . ASP B 1 8 ? -5.949 17.703 1.314 1 96.12 8 ASP B CA 1
ATOM 768 C C . ASP B 1 8 ? -4.703 16.812 1.421 1 96.12 8 ASP B C 1
ATOM 770 O O . ASP B 1 8 ? -3.742 17.172 2.102 1 96.12 8 ASP B O 1
ATOM 774 N N . ALA B 1 9 ? -4.746 15.719 0.787 1 95.69 9 ALA B N 1
ATOM 775 C CA . ALA B 1 9 ? -3.615 14.789 0.821 1 95.69 9 ALA B CA 1
ATOM 776 C C . ALA B 1 9 ? -2.334 15.469 0.346 1 95.69 9 ALA B C 1
ATOM 778 O O . ALA B 1 9 ? -1.281 15.336 0.975 1 95.69 9 ALA B O 1
ATOM 779 N N . VAL B 1 10 ? -2.441 16.219 -0.687 1 95.38 10 VAL B N 1
ATOM 780 C CA . VAL B 1 10 ? -1.287 16.906 -1.256 1 95.38 10 VAL B CA 1
ATOM 781 C C . VAL B 1 10 ? -0.771 17.953 -0.271 1 95.38 10 VAL B C 1
ATOM 783 O O . VAL B 1 10 ? 0.432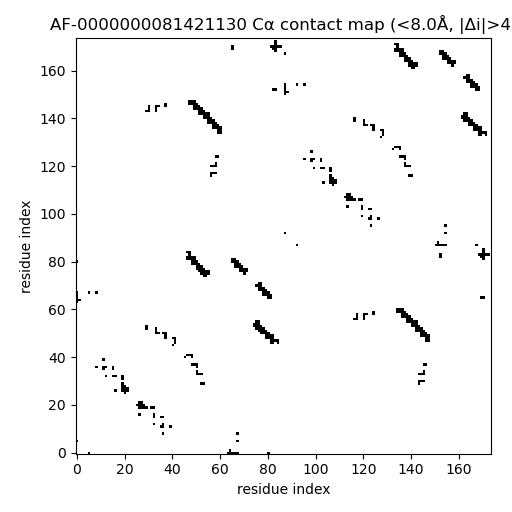 18.031 -0.014 1 95.38 10 VAL B O 1
ATOM 786 N N . THR B 1 11 ? -1.672 18.719 0.204 1 96.81 11 THR B N 1
ATOM 787 C CA . THR B 1 11 ? -1.32 19.781 1.146 1 96.81 11 THR B CA 1
ATOM 788 C C . THR B 1 11 ? -0.636 19.203 2.379 1 96.81 11 THR B C 1
ATOM 790 O O . THR B 1 11 ? 0.437 19.656 2.775 1 96.81 11 THR B O 1
ATOM 793 N N . TRP B 1 12 ? -1.212 18.172 2.912 1 96.81 12 TRP B N 1
ATOM 794 C CA . TRP B 1 12 ? -0.681 17.578 4.137 1 96.81 12 TRP B CA 1
ATOM 795 C C . TRP B 1 12 ? 0.644 16.875 3.867 1 96.81 12 TRP B C 1
ATOM 797 O O . TRP B 1 12 ? 1.533 16.859 4.723 1 96.81 12 TRP B O 1
ATOM 807 N N . LEU B 1 13 ? 0.751 16.266 2.701 1 95.88 13 LEU B N 1
ATOM 808 C CA . LEU B 1 13 ? 2.02 15.641 2.33 1 95.88 13 LEU B CA 1
ATOM 809 C C . LEU B 1 13 ? 3.135 16.688 2.271 1 95.88 13 LEU B C 1
ATOM 811 O O . LEU B 1 13 ? 4.219 16.469 2.82 1 95.88 13 LEU B O 1
ATOM 815 N N . HIS B 1 14 ? 2.82 17.828 1.659 1 94.62 14 HIS B N 1
ATOM 816 C CA . HIS B 1 14 ? 3.82 18.891 1.557 1 94.62 14 HIS B CA 1
ATOM 817 C C . HIS B 1 14 ? 4.223 19.406 2.936 1 94.62 14 HIS B C 1
ATOM 819 O O . HIS B 1 14 ? 5.402 19.672 3.184 1 94.62 14 HIS B O 1
ATOM 825 N N . GLU B 1 15 ? 3.25 19.547 3.768 1 96.19 15 GLU B N 1
ATOM 826 C CA . GLU B 1 15 ? 3.535 19.969 5.137 1 96.19 15 GLU B CA 1
ATOM 827 C C . GLU B 1 15 ? 4.445 18.969 5.844 1 96.19 15 GLU B C 1
ATOM 829 O O . GLU B 1 15 ? 5.398 19.359 6.52 1 96.19 15 GLU B O 1
ATOM 834 N N . ALA B 1 16 ? 4.145 17.703 5.711 1 95.31 16 ALA B N 1
ATOM 835 C CA . ALA B 1 16 ? 4.926 16.641 6.355 1 95.31 16 ALA B CA 1
ATOM 836 C C . ALA B 1 16 ? 6.344 16.594 5.789 1 95.31 16 ALA B C 1
ATOM 838 O O . ALA B 1 16 ? 7.309 16.391 6.527 1 95.31 16 ALA B O 1
ATOM 839 N N . LEU B 1 17 ? 6.469 16.766 4.516 1 93.5 17 LEU B N 1
ATOM 840 C CA . LEU B 1 17 ? 7.766 16.703 3.852 1 93.5 17 LEU B CA 1
ATOM 841 C C . LEU B 1 17 ? 8.672 17.844 4.301 1 93.5 17 LEU B C 1
ATOM 843 O O . LEU B 1 17 ? 9.883 17.656 4.445 1 93.5 17 LEU B O 1
ATOM 847 N N . LYS B 1 18 ? 8.055 19.016 4.48 1 93.19 18 LYS B N 1
ATOM 848 C CA . LYS B 1 18 ? 8.812 20.172 4.949 1 93.19 18 LYS B CA 1
ATOM 849 C C . LYS B 1 18 ? 9.461 19.891 6.305 1 93.19 18 LYS B C 1
ATOM 851 O O . LYS B 1 18 ? 10.594 20.312 6.555 1 93.19 18 LYS B O 1
ATOM 856 N N . ILE B 1 19 ? 8.773 19.125 7.066 1 92.56 19 ILE B N 1
ATOM 857 C CA . ILE B 1 19 ? 9.227 18.859 8.43 1 92.56 19 ILE B CA 1
ATOM 858 C C . ILE B 1 19 ? 10.188 17.672 8.43 1 92.56 19 ILE B C 1
ATOM 860 O O . ILE B 1 19 ? 11.172 17.672 9.172 1 92.56 19 ILE B O 1
ATOM 864 N N . HIS B 1 20 ? 9.93 16.688 7.562 1 92.06 20 HIS B N 1
ATOM 865 C CA . HIS B 1 20 ? 10.602 15.406 7.691 1 92.06 20 HIS B CA 1
ATOM 866 C C . HIS B 1 20 ? 11.562 15.164 6.535 1 92.06 20 HIS B C 1
ATOM 868 O O . HIS B 1 20 ? 11.969 14.031 6.281 1 92.06 20 HIS B O 1
ATOM 874 N N . THR B 1 21 ? 11.961 16.109 5.777 1 87.5 21 THR B N 1
ATOM 875 C CA . THR B 1 21 ? 12.945 15.984 4.707 1 87.5 21 THR B CA 1
ATOM 876 C C . THR B 1 21 ? 14.266 16.625 5.109 1 87.5 21 THR B C 1
ATOM 878 O O . THR B 1 21 ? 14.281 17.703 5.707 1 87.5 21 THR B O 1
ATOM 881 N N . SER B 1 22 ? 15.328 15.961 4.809 1 88 22 SER B N 1
ATOM 882 C CA . SER B 1 22 ? 16.656 16.5 5.074 1 88 22 SER B CA 1
ATOM 883 C C . SER B 1 22 ? 17.094 17.453 3.969 1 88 22 SER B C 1
ATOM 885 O O . SER B 1 22 ? 16.5 17.484 2.895 1 88 22 SER B O 1
ATOM 887 N N . ARG B 1 23 ? 18.219 18.156 4.305 1 84.06 23 ARG B N 1
ATOM 888 C CA . ARG B 1 23 ? 18.719 19.172 3.373 1 84.06 23 ARG B CA 1
ATOM 889 C C . ARG B 1 23 ? 19.141 18.516 2.059 1 84.06 23 ARG B C 1
ATOM 891 O O . ARG B 1 23 ? 19.047 19.141 0.998 1 84.06 23 ARG B O 1
ATOM 898 N N . ASP B 1 24 ? 19.438 17.281 2.09 1 84.38 24 ASP B N 1
ATOM 899 C CA . ASP B 1 24 ? 19.938 16.609 0.895 1 84.38 24 ASP B CA 1
ATOM 900 C C . ASP B 1 24 ? 18.797 15.969 0.113 1 84.38 24 ASP B C 1
ATOM 902 O O . ASP B 1 24 ? 19.016 15.25 -0.864 1 84.38 24 ASP B O 1
ATOM 906 N N . GLY B 1 25 ? 17.609 16.078 0.612 1 80.38 25 GLY B N 1
ATOM 907 C CA . GLY B 1 25 ? 16.438 15.625 -0.127 1 80.38 25 GLY B CA 1
ATOM 908 C C . GLY B 1 25 ? 15.961 14.25 0.298 1 80.38 25 GLY B C 1
ATOM 909 O O . GLY B 1 25 ? 14.969 13.742 -0.232 1 80.38 25 GLY B O 1
ATOM 910 N N . THR B 1 26 ? 16.703 13.766 1.289 1 85.31 26 THR B N 1
ATOM 911 C CA . THR B 1 26 ? 16.281 12.445 1.753 1 85.31 26 THR B CA 1
ATOM 912 C C . THR B 1 26 ? 15.203 12.57 2.828 1 85.31 26 THR B C 1
ATOM 914 O O . THR B 1 26 ? 15.148 13.562 3.551 1 85.31 26 THR B O 1
ATOM 917 N N . TYR B 1 27 ? 14.352 11.57 2.736 1 87.5 27 TYR B N 1
ATOM 918 C CA . TYR B 1 27 ? 13.297 11.578 3.74 1 87.5 27 TYR B CA 1
ATOM 919 C C . TYR B 1 27 ? 13.82 11.102 5.09 1 87.5 27 TYR B C 1
ATOM 921 O O . TYR B 1 27 ? 14.281 9.969 5.219 1 87.5 27 TYR B O 1
ATOM 929 N N . ARG B 1 28 ? 13.758 11.945 6.07 1 84.69 28 ARG B N 1
ATOM 930 C CA . ARG B 1 28 ? 14.305 11.664 7.391 1 84.69 28 ARG B CA 1
ATOM 931 C C . ARG B 1 28 ? 13.484 10.602 8.109 1 84.69 28 ARG B C 1
ATOM 933 O O . ARG B 1 28 ? 14.039 9.703 8.758 1 84.69 28 ARG B O 1
ATOM 940 N N . ASP B 1 29 ? 12.188 10.688 8.07 1 92.56 29 ASP B N 1
ATOM 941 C CA . ASP B 1 29 ? 11.312 9.75 8.766 1 92.56 29 ASP B CA 1
ATOM 942 C C . ASP B 1 29 ? 10.055 9.469 7.953 1 92.56 29 ASP B C 1
ATOM 944 O O . ASP B 1 29 ? 9.023 10.109 8.148 1 92.56 29 ASP B O 1
ATOM 948 N N . SER B 1 30 ? 10.172 8.523 7.113 1 93.19 30 SER B N 1
ATOM 949 C CA . SER B 1 30 ? 9.039 8.133 6.273 1 93.19 30 SER B CA 1
ATOM 950 C C . SER B 1 30 ? 7.863 7.648 7.117 1 93.19 30 SER B C 1
ATOM 952 O O . SER B 1 30 ? 6.707 7.879 6.766 1 93.19 30 SER B O 1
ATOM 954 N N . ASP B 1 31 ? 8.203 7.078 8.266 1 94.06 31 ASP B N 1
ATOM 955 C CA . ASP B 1 31 ? 7.152 6.598 9.156 1 94.06 31 ASP B CA 1
ATOM 956 C C . ASP B 1 31 ? 6.324 7.758 9.703 1 94.06 31 ASP B C 1
ATOM 958 O O . ASP B 1 31 ? 5.098 7.668 9.781 1 94.06 31 ASP B O 1
ATOM 962 N N . GLU B 1 32 ? 7.027 8.742 10.062 1 94.56 32 GLU B N 1
ATOM 963 C CA . GLU B 1 32 ? 6.336 9.898 10.617 1 94.56 32 GLU B CA 1
ATOM 964 C C . GLU B 1 32 ? 5.5 10.609 9.555 1 94.56 32 GLU B C 1
ATOM 966 O O . GLU B 1 32 ? 4.422 11.133 9.852 1 94.56 32 GLU B O 1
ATOM 971 N N . ILE B 1 33 ? 6.02 10.641 8.328 1 95.75 33 ILE B N 1
ATOM 972 C CA . ILE B 1 33 ? 5.258 11.227 7.227 1 95.75 33 ILE B CA 1
ATOM 973 C C . ILE B 1 33 ? 3.957 10.453 7.035 1 95.75 33 ILE B C 1
ATOM 975 O O . ILE B 1 33 ? 2.877 11.039 6.969 1 95.75 33 ILE B O 1
ATOM 979 N N . CYS B 1 34 ? 4.074 9.18 7.047 1 96.88 34 CYS B N 1
ATOM 980 C CA . CYS B 1 34 ? 2.896 8.344 6.887 1 96.88 34 CYS B CA 1
ATOM 981 C C . CYS B 1 34 ? 1.927 8.531 8.047 1 96.88 34 CYS B C 1
ATOM 983 O O . CYS B 1 34 ? 0.719 8.664 7.836 1 96.88 34 CYS B O 1
ATOM 985 N N . ASP B 1 35 ? 2.438 8.602 9.227 1 95.75 35 ASP B N 1
ATOM 986 C CA . ASP B 1 35 ? 1.599 8.742 10.414 1 95.75 35 ASP B CA 1
ATOM 987 C C . ASP B 1 35 ? 0.851 10.078 10.398 1 95.75 35 ASP B C 1
ATOM 989 O O . ASP B 1 35 ? -0.319 10.141 10.781 1 95.75 35 ASP B O 1
ATOM 993 N N . SER B 1 36 ? 1.493 11.062 9.992 1 95.56 36 SER B N 1
ATOM 994 C CA . SER B 1 36 ? 0.89 12.391 9.938 1 95.56 36 SER B CA 1
ATOM 995 C C . SER B 1 36 ? -0.299 12.414 8.977 1 95.56 36 SER B C 1
ATOM 997 O O . SER B 1 36 ? -1.371 12.914 9.328 1 95.56 36 SER B O 1
ATOM 999 N N . LEU B 1 37 ? -0.139 11.867 7.777 1 96 37 LEU B N 1
ATOM 1000 C CA . LEU B 1 37 ? -1.223 11.82 6.801 1 96 37 LEU B CA 1
ATOM 1001 C C . LEU B 1 37 ? -2.377 10.961 7.309 1 96 37 LEU B C 1
ATOM 1003 O O . LEU B 1 37 ? -3.535 11.383 7.262 1 96 37 LEU B O 1
ATOM 1007 N N . LYS B 1 38 ? -2.008 9.852 7.793 1 95.5 38 LYS B N 1
ATOM 1008 C CA . LYS B 1 38 ? -3.012 8.922 8.312 1 95.5 38 LYS B CA 1
ATOM 1009 C C . LYS B 1 38 ? -3.871 9.594 9.383 1 95.5 38 LYS B C 1
ATOM 1011 O O . LYS B 1 38 ? -5.102 9.508 9.344 1 95.5 38 LYS B O 1
ATOM 1016 N N . THR B 1 39 ? -3.252 10.234 10.32 1 96.12 39 THR B N 1
ATOM 1017 C CA . THR B 1 39 ? -3.926 10.844 11.461 1 96.12 39 THR B CA 1
ATOM 1018 C C . THR B 1 39 ? -4.812 12.008 11.008 1 96.12 39 THR B C 1
ATOM 1020 O O . THR B 1 39 ? -5.926 12.172 11.5 1 96.12 39 THR B O 1
ATOM 1023 N N . LYS B 1 40 ? -4.367 12.781 10.062 1 96.75 40 LYS B N 1
ATOM 1024 C CA . LYS B 1 40 ? -5.156 13.898 9.555 1 96.75 40 LYS B CA 1
ATOM 1025 C C . LYS B 1 40 ? -6.375 13.398 8.781 1 96.75 40 LYS B C 1
ATOM 1027 O O . LYS B 1 40 ? -7.465 13.961 8.914 1 96.75 40 LYS B O 1
ATOM 1032 N N . PHE B 1 41 ? -6.211 12.391 8.008 1 95.06 41 PHE B N 1
ATOM 1033 C CA . PHE B 1 41 ? -7.344 11.805 7.309 1 95.06 41 PHE B CA 1
ATOM 1034 C C . PHE B 1 41 ? -8.375 11.273 8.297 1 95.06 41 PHE B C 1
ATOM 1036 O O . PHE B 1 41 ? -9.578 11.523 8.141 1 95.06 41 PHE B O 1
ATOM 1043 N N . GLU B 1 42 ? -7.867 10.594 9.266 1 93.25 42 GLU B N 1
ATOM 1044 C CA . GLU B 1 42 ? -8.781 10.055 10.273 1 93.25 42 GLU B CA 1
ATOM 1045 C C . GLU B 1 42 ? -9.5 11.172 11.016 1 93.25 42 GLU B C 1
ATOM 1047 O O . GLU B 1 42 ? -10.688 11.055 11.32 1 93.25 42 GLU B O 1
ATOM 1052 N N . SER B 1 43 ? -8.773 12.148 11.312 1 96.38 43 SER B N 1
ATOM 1053 C CA . SER B 1 43 ? -9.336 13.266 12.078 1 96.38 43 SER B CA 1
ATOM 1054 C C . SER B 1 43 ? -10.398 14.008 11.266 1 96.38 43 SER B C 1
ATOM 1056 O O . SER B 1 43 ? -11.469 14.336 11.789 1 96.38 43 SER B O 1
ATOM 1058 N N . LYS B 1 44 ? -10.172 14.195 10.031 1 96.25 44 LYS B N 1
ATOM 1059 C CA . LYS B 1 44 ? -11.07 15.023 9.227 1 96.25 44 LYS B CA 1
ATOM 1060 C C . LYS B 1 44 ? -12.18 14.188 8.602 1 96.25 44 LYS B C 1
ATOM 1062 O O . LYS B 1 44 ? -13.328 14.641 8.508 1 96.25 44 LYS B O 1
ATOM 1067 N N . TYR B 1 45 ? -11.898 13.031 8.133 1 93.12 45 TYR B N 1
ATOM 1068 C CA . TYR B 1 45 ? -12.859 12.289 7.336 1 93.12 45 TYR B CA 1
ATOM 1069 C C . TYR B 1 45 ? -13.414 11.102 8.109 1 93.12 45 TYR B C 1
ATOM 1071 O O . TYR B 1 45 ? -14.367 10.453 7.672 1 93.12 45 TYR B O 1
ATOM 1079 N N . GLY B 1 46 ? -12.812 10.82 9.188 1 91.62 46 GLY B N 1
ATOM 1080 C CA . GLY B 1 46 ? -13.219 9.641 9.938 1 91.62 46 GLY B CA 1
ATOM 1081 C C . GLY B 1 46 ? -12.797 8.344 9.273 1 91.62 46 GLY B C 1
ATOM 1082 O O . GLY B 1 46 ? -12.078 8.359 8.273 1 91.62 46 GLY B O 1
ATOM 1083 N N . GLY B 1 47 ? -13.125 7.23 9.977 1 88.38 47 GLY B N 1
ATOM 1084 C CA . GLY B 1 47 ? -12.789 5.918 9.445 1 88.38 47 GLY B CA 1
ATOM 1085 C C . GLY B 1 47 ? -11.344 5.535 9.688 1 88.38 47 GLY B C 1
ATOM 1086 O O . GLY B 1 47 ? -10.664 6.121 10.531 1 88.38 47 GLY B O 1
ATOM 1087 N N . PHE B 1 48 ? -10.898 4.496 8.961 1 87.81 48 PHE B N 1
ATOM 1088 C CA . PHE B 1 48 ? -9.539 3.984 9.086 1 87.81 48 PHE B CA 1
ATOM 1089 C C . PHE B 1 48 ? -8.781 4.148 7.777 1 87.81 48 PHE B C 1
ATOM 1091 O O . PHE B 1 48 ? -9.289 3.807 6.707 1 87.81 48 PHE B O 1
ATOM 1098 N N . TRP B 1 49 ? -7.684 4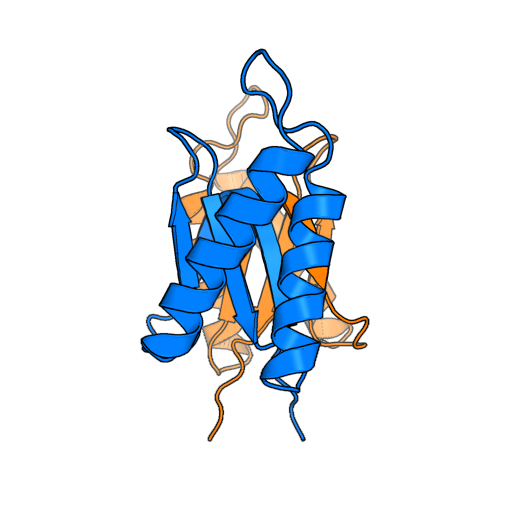.703 7.926 1 91 49 TRP B N 1
ATOM 1099 C CA . TRP B 1 49 ? -6.914 5.016 6.73 1 91 49 TRP B CA 1
ATOM 1100 C C . TRP B 1 49 ? -5.531 4.375 6.793 1 91 49 TRP B C 1
ATOM 1102 O O . TRP B 1 49 ? -5.004 4.121 7.879 1 91 49 TRP B O 1
ATOM 1112 N N . ALA B 1 50 ? -5.012 4.129 5.613 1 92.94 50 ALA B N 1
ATOM 1113 C CA . ALA B 1 50 ? -3.648 3.623 5.477 1 92.94 50 ALA B CA 1
ATOM 1114 C C . ALA B 1 50 ? -2.828 4.512 4.547 1 92.94 50 ALA B C 1
ATOM 1116 O O . ALA B 1 50 ? -3.34 5.008 3.539 1 92.94 50 ALA B O 1
ATOM 1117 N N . VAL B 1 51 ? -1.611 4.715 4.918 1 95.38 51 VAL B N 1
ATOM 1118 C CA . VAL B 1 51 ? -0.683 5.473 4.086 1 95.38 51 VAL B CA 1
ATOM 1119 C C . VAL B 1 51 ? 0.582 4.652 3.844 1 95.38 51 VAL B C 1
ATOM 1121 O O . VAL B 1 51 ? 1.154 4.094 4.781 1 95.38 51 VAL B O 1
ATOM 1124 N N . ILE B 1 52 ? 0.939 4.547 2.574 1 96.25 52 ILE B N 1
ATOM 1125 C CA . ILE B 1 52 ? 2.145 3.838 2.158 1 96.25 52 ILE B CA 1
ATOM 1126 C C . ILE B 1 52 ? 3.078 4.797 1.422 1 96.25 52 ILE B C 1
ATOM 1128 O O . ILE B 1 52 ? 2.633 5.59 0.589 1 96.25 52 ILE B O 1
ATOM 1132 N N . MET B 1 53 ? 4.355 4.777 1.785 1 96.75 53 MET B N 1
ATOM 1133 C CA . MET B 1 53 ? 5.324 5.664 1.146 1 96.75 53 MET B CA 1
ATOM 1134 C C . MET B 1 53 ? 6.633 4.934 0.873 1 96.75 53 MET B C 1
ATOM 1136 O O . MET B 1 53 ? 7.238 4.375 1.789 1 96.75 53 MET B O 1
ATOM 1140 N N . GLY B 1 54 ? 7.012 4.973 -0.384 1 95.56 54 GLY B N 1
ATOM 1141 C CA . GLY B 1 54 ? 8.289 4.344 -0.686 1 95.56 54 GLY B CA 1
ATOM 1142 C C . GLY B 1 54 ? 8.438 3.979 -2.15 1 95.56 54 GLY B C 1
ATOM 1143 O O . GLY B 1 54 ? 7.738 4.52 -3.006 1 95.56 54 GLY B O 1
ATOM 1144 N N . ASN B 1 55 ? 9.508 3.205 -2.451 1 95.44 55 ASN B N 1
ATOM 1145 C CA . ASN B 1 55 ? 9.773 2.594 -3.75 1 95.44 55 ASN B CA 1
ATOM 1146 C C . ASN B 1 55 ? 9.164 1.198 -3.848 1 95.44 55 ASN B C 1
ATOM 1148 O O . ASN B 1 55 ? 9.672 0.251 -3.246 1 95.44 55 ASN B O 1
ATOM 1152 N N . TYR B 1 56 ? 8.008 1.18 -4.461 1 95.62 56 TYR B N 1
ATOM 1153 C CA . TYR B 1 56 ? 7.305 -0.098 -4.469 1 95.62 56 TYR B CA 1
ATOM 1154 C C . TYR B 1 56 ? 6.566 -0.305 -5.785 1 95.62 56 TYR B C 1
ATOM 1156 O O . TYR B 1 56 ? 6.195 0.662 -6.457 1 95.62 56 TYR B O 1
ATOM 1164 N N . ALA B 1 57 ? 6.379 -1.483 -6.184 1 94.81 57 ALA B N 1
ATOM 1165 C CA . ALA B 1 57 ? 5.43 -1.889 -7.219 1 94.81 57 ALA B CA 1
ATOM 1166 C C . ALA B 1 57 ? 4.047 -2.145 -6.629 1 94.81 57 ALA B C 1
ATOM 1168 O O . ALA B 1 57 ? 3.918 -2.438 -5.438 1 94.81 57 ALA B O 1
ATOM 1169 N N . THR B 1 58 ? 3.018 -1.961 -7.402 1 94.06 58 THR B N 1
ATOM 1170 C CA . THR B 1 58 ? 1.667 -2.191 -6.902 1 94.06 58 THR B CA 1
ATOM 1171 C C . THR B 1 58 ? 0.73 -2.588 -8.039 1 94.06 58 THR B C 1
ATOM 1173 O O . THR B 1 58 ? 0.885 -2.119 -9.172 1 94.06 58 THR B O 1
ATOM 1176 N N . ARG B 1 59 ? -0.164 -3.484 -7.688 1 92.62 59 ARG B N 1
ATOM 1177 C CA . ARG B 1 59 ? -1.274 -3.832 -8.57 1 92.62 59 ARG B CA 1
ATOM 1178 C C . ARG B 1 59 ? -2.598 -3.822 -7.812 1 92.62 59 ARG B C 1
ATOM 1180 O O . ARG B 1 59 ? -2.682 -4.324 -6.691 1 92.62 59 ARG B O 1
ATOM 1187 N N . TYR B 1 60 ? -3.586 -3.201 -8.383 1 84.81 60 TYR B N 1
ATOM 1188 C CA . TYR B 1 60 ? -4.926 -3.105 -7.812 1 84.81 60 TYR B CA 1
ATOM 1189 C C . TYR B 1 60 ? -5.984 -3.088 -8.906 1 84.81 60 TYR B C 1
ATOM 1191 O O . TYR B 1 60 ? -5.664 -2.951 -10.086 1 84.81 60 TYR B O 1
ATOM 1199 N N . THR B 1 61 ? -7.172 -3.418 -8.438 1 78 61 THR B N 1
ATOM 1200 C CA . THR B 1 61 ? -8.281 -3.309 -9.383 1 78 61 THR B CA 1
ATOM 1201 C C . THR B 1 61 ? -8.695 -1.851 -9.562 1 78 61 THR B C 1
ATOM 1203 O O . THR B 1 61 ? -8.695 -1.078 -8.602 1 78 61 THR B O 1
ATOM 1206 N N . TYR B 1 62 ? -8.68 -1.482 -10.844 1 67.88 62 TYR B N 1
ATOM 1207 C CA . TYR B 1 62 ? -9.062 -0.108 -11.141 1 67.88 62 TYR B CA 1
ATOM 1208 C C . TYR B 1 62 ? -10.453 0.199 -10.594 1 67.88 62 TYR B C 1
ATOM 1210 O O . TYR B 1 62 ? -11.445 -0.394 -11.031 1 67.88 62 TYR B O 1
ATOM 1218 N N . SER B 1 63 ? -10.461 0.749 -9.445 1 66 63 SER B N 1
ATOM 1219 C CA . SER B 1 63 ? -11.703 1.261 -8.875 1 66 63 SER B CA 1
ATOM 1220 C C . SER B 1 63 ? -11.625 2.766 -8.648 1 66 63 SER B C 1
ATOM 1222 O O . SER B 1 63 ? -10.672 3.26 -8.039 1 66 63 SER B O 1
ATOM 1224 N N . LYS B 1 64 ? -12.391 3.428 -9.266 1 64.88 64 LYS B N 1
ATOM 1225 C CA . LYS B 1 64 ? -12.391 4.883 -9.141 1 64.88 64 LYS B CA 1
ATOM 1226 C C . LYS B 1 64 ? -12.672 5.316 -7.707 1 64.88 64 LYS B C 1
ATOM 1228 O O . LYS B 1 64 ? -13.602 4.812 -7.07 1 64.88 64 LYS B O 1
ATOM 1233 N N . GLY B 1 65 ? -11.867 6.203 -7.273 1 71.81 65 GLY B N 1
ATOM 1234 C CA . GLY B 1 65 ? -12.141 6.918 -6.035 1 71.81 65 GLY B CA 1
ATOM 1235 C C . GLY B 1 65 ? -11.797 6.121 -4.793 1 71.81 65 GLY B C 1
ATOM 1236 O O . GLY B 1 65 ? -12.297 6.406 -3.705 1 71.81 65 GLY B O 1
ATOM 1237 N N . LYS B 1 66 ? -11.023 5.137 -4.914 1 78.19 66 LYS B N 1
ATOM 1238 C CA . LYS B 1 66 ? -10.758 4.32 -3.734 1 78.19 66 LYS B CA 1
ATOM 1239 C C . LYS B 1 66 ? -9.391 4.652 -3.133 1 78.19 66 LYS B C 1
ATOM 1241 O O . LYS B 1 66 ? -9.172 4.449 -1.938 1 78.19 66 LYS B O 1
ATOM 1246 N N . TRP B 1 67 ? -8.562 5.293 -3.963 1 85.75 67 TRP B N 1
ATOM 1247 C CA . TRP B 1 67 ? -7.23 5.578 -3.438 1 85.75 67 TRP B CA 1
ATOM 1248 C C . TRP B 1 67 ? -6.641 6.82 -4.094 1 85.75 67 TRP B C 1
ATOM 1250 O O . TRP B 1 67 ? -7.145 7.289 -5.117 1 85.75 67 TRP B O 1
ATOM 1260 N N . ILE B 1 68 ? -5.719 7.418 -3.449 1 89.88 68 ILE B N 1
ATOM 1261 C CA . ILE B 1 68 ? -4.93 8.547 -3.941 1 89.88 68 ILE B CA 1
ATOM 1262 C C . ILE B 1 68 ? -3.451 8.164 -3.979 1 89.88 68 ILE B C 1
ATOM 1264 O O . ILE B 1 68 ? -2.922 7.609 -3.012 1 89.88 68 ILE B O 1
ATOM 1268 N N . SER B 1 69 ? -2.861 8.398 -5.133 1 90.88 69 SER B N 1
ATOM 1269 C CA . SER B 1 69 ? -1.434 8.109 -5.246 1 90.88 69 SER B CA 1
ATOM 1270 C C . SER B 1 69 ? -0.69 9.258 -5.918 1 90.88 69 SER B C 1
ATOM 1272 O O . SER B 1 69 ? -1.166 9.812 -6.91 1 90.88 69 SER B O 1
ATOM 1274 N N . PHE B 1 70 ? 0.449 9.648 -5.402 1 91.31 70 PHE B N 1
ATOM 1275 C CA . PHE B 1 70 ? 1.282 10.695 -5.984 1 91.31 70 PHE B CA 1
ATOM 1276 C C . PHE B 1 70 ? 2.754 10.305 -5.938 1 91.31 70 PHE B C 1
ATOM 1278 O O . PHE B 1 70 ? 3.211 9.695 -4.965 1 91.31 70 PHE B O 1
ATOM 1285 N N . MET B 1 71 ? 3.439 10.797 -6.949 1 92.19 71 MET B N 1
ATOM 1286 C CA . MET B 1 71 ? 4.891 10.625 -6.988 1 92.19 71 MET B CA 1
ATOM 1287 C C . MET B 1 71 ? 5.582 11.656 -6.105 1 92.19 71 MET B C 1
ATOM 1289 O O . MET B 1 71 ? 5.195 12.828 -6.09 1 92.19 71 MET B O 1
ATOM 1293 N N . LEU B 1 72 ? 6.574 11.211 -5.391 1 90.88 72 LEU B N 1
ATOM 1294 C CA . LEU B 1 72 ? 7.398 12.125 -4.609 1 90.88 72 LEU B CA 1
ATOM 1295 C C . LEU B 1 72 ? 8.648 12.523 -5.383 1 90.88 72 LEU B C 1
ATOM 1297 O O . LEU B 1 72 ? 9.062 13.688 -5.352 1 90.88 72 LEU B O 1
ATOM 1301 N N . ASP B 1 73 ? 9.203 11.648 -5.938 1 90.81 73 ASP B N 1
ATOM 1302 C CA . ASP B 1 73 ? 10.352 11.82 -6.82 1 90.81 73 ASP B CA 1
ATOM 1303 C C . ASP B 1 73 ? 10.391 10.727 -7.891 1 90.81 73 ASP B C 1
ATOM 1305 O O . ASP B 1 73 ? 9.352 10.195 -8.281 1 90.81 73 ASP B O 1
ATOM 1309 N N . ASN B 1 74 ? 11.531 10.438 -8.391 1 90.75 74 ASN B N 1
ATOM 1310 C CA . ASN B 1 74 ? 11.617 9.523 -9.531 1 90.75 74 ASN B CA 1
ATOM 1311 C C . ASN B 1 74 ? 11.367 8.078 -9.102 1 90.75 74 ASN B C 1
ATOM 1313 O O . ASN B 1 74 ? 10.969 7.246 -9.922 1 90.75 74 ASN B O 1
ATOM 1317 N N . SER B 1 75 ? 11.477 7.785 -7.805 1 91.88 75 SER B N 1
ATOM 1318 C CA . SER B 1 75 ? 11.438 6.387 -7.383 1 91.88 75 SER B CA 1
ATOM 1319 C C . SER B 1 75 ? 10.414 6.168 -6.281 1 91.88 75 SER B C 1
ATOM 1321 O O . SER B 1 75 ? 9.914 5.055 -6.098 1 91.88 75 SER B O 1
ATOM 1323 N N . ASN B 1 76 ? 10.07 7.246 -5.617 1 94.12 76 ASN B N 1
ATOM 1324 C CA . ASN B 1 76 ? 9.203 7.105 -4.453 1 94.12 76 ASN B CA 1
ATOM 1325 C C . ASN B 1 76 ? 7.816 7.691 -4.715 1 94.12 76 ASN B C 1
ATOM 1327 O O . ASN B 1 76 ? 7.684 8.688 -5.426 1 94.12 76 ASN B O 1
ATOM 1331 N N . ARG B 1 77 ? 6.781 7.008 -4.105 1 95.81 77 ARG B N 1
ATOM 1332 C CA . ARG B 1 77 ? 5.395 7.445 -4.203 1 95.81 77 ARG B CA 1
ATOM 1333 C C . ARG B 1 77 ? 4.68 7.305 -2.863 1 95.81 77 ARG B C 1
ATOM 1335 O O . ARG B 1 77 ? 5.188 6.656 -1.948 1 95.81 77 ARG B O 1
ATOM 1342 N N . VAL B 1 78 ? 3.59 8.047 -2.795 1 96.5 78 VAL B N 1
ATOM 1343 C CA . VAL B 1 78 ? 2.709 7.945 -1.636 1 96.5 78 VAL B CA 1
ATOM 1344 C C . VAL B 1 78 ? 1.343 7.422 -2.07 1 96.5 78 VAL B C 1
ATOM 1346 O O . VAL B 1 78 ? 0.815 7.828 -3.107 1 96.5 78 VAL B O 1
ATOM 1349 N N . LEU B 1 79 ? 0.799 6.465 -1.313 1 94.81 79 LEU B N 1
ATOM 1350 C CA . LEU B 1 79 ? -0.53 5.906 -1.532 1 94.81 79 LEU B CA 1
ATOM 1351 C C . LEU B 1 79 ? -1.387 6.031 -0.277 1 94.81 79 LEU B C 1
ATOM 1353 O O . LEU B 1 79 ? -0.96 5.645 0.813 1 94.81 79 LEU B O 1
ATOM 1357 N N . VAL B 1 80 ? -2.52 6.637 -0.499 1 93.75 80 VAL B N 1
ATOM 1358 C CA . VAL B 1 80 ? -3.486 6.785 0.585 1 93.75 80 VAL B CA 1
ATOM 1359 C C . VAL B 1 80 ? -4.797 6.102 0.206 1 93.75 80 VAL B C 1
ATOM 1361 O O . VAL B 1 80 ? -5.309 6.293 -0.899 1 93.75 80 VAL B O 1
ATOM 1364 N N . PHE B 1 81 ? -5.316 5.266 1.154 1 90.56 81 PHE B N 1
ATOM 1365 C CA . PHE B 1 81 ? -6.605 4.629 0.902 1 90.56 81 PHE B CA 1
ATOM 1366 C C . PHE B 1 81 ? -7.316 4.312 2.211 1 90.56 81 PHE B C 1
ATOM 1368 O O . PHE B 1 81 ? -6.684 4.227 3.264 1 90.56 81 PHE B O 1
ATOM 1375 N N . GLU B 1 82 ? -8.594 4.242 2.043 1 88.75 82 GLU B N 1
ATOM 1376 C CA . GLU B 1 82 ? -9.398 3.855 3.201 1 88.75 82 GLU B CA 1
ATOM 1377 C C . GLU B 1 82 ? -9.391 2.342 3.393 1 88.75 82 GLU B C 1
ATOM 1379 O O . GLU B 1 82 ? -9.609 1.589 2.441 1 88.75 82 GLU B O 1
ATOM 1384 N N . GLU B 1 83 ? -9.117 1.988 4.641 1 82 83 GLU B N 1
ATOM 1385 C CA . GLU B 1 83 ? -9.133 0.562 4.953 1 82 83 GLU B CA 1
ATOM 1386 C C . GLU B 1 83 ? -10.562 0.017 4.949 1 82 83 GLU B C 1
ATOM 1388 O O . GLU B 1 83 ? -11.484 0.68 5.422 1 82 83 GLU B O 1
ATOM 1393 N N . SER B 1 84 ? -10.93 -0.836 4.027 1 66.69 84 SER B N 1
ATOM 1394 C CA . SER B 1 84 ? -12.266 -1.428 3.949 1 66.69 84 SER B CA 1
ATOM 1395 C C . SER B 1 84 ? -12.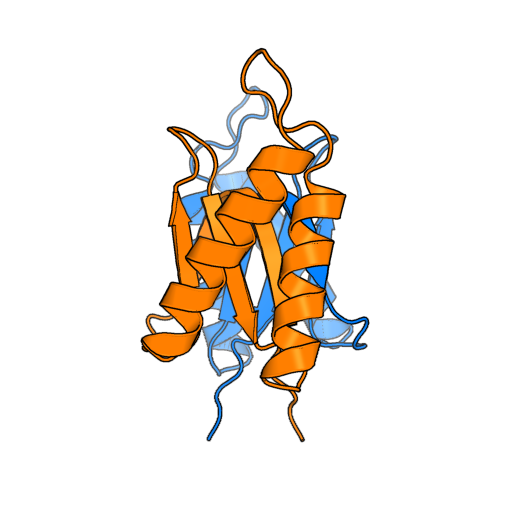742 -1.896 5.32 1 66.69 84 SER B C 1
ATOM 1397 O O . SER B 1 84 ? -11.984 -2.51 6.07 1 66.69 84 SER B O 1
ATOM 1399 N N . SER B 1 85 ? -13.562 -1.034 6.098 1 51.31 85 SER B N 1
ATOM 1400 C CA . SER B 1 85 ? -14.25 -1.502 7.293 1 51.31 85 SER B CA 1
ATOM 1401 C C . SER B 1 85 ? -15.375 -2.471 6.941 1 51.31 85 SER B C 1
ATOM 1403 O O . SER B 1 85 ? -16.344 -2.096 6.266 1 51.31 85 SER B O 1
ATOM 1405 N N . LYS B 1 86 ? -15.102 -3.613 6.355 1 46.69 86 LYS B N 1
ATOM 1406 C CA . LYS B 1 86 ? -16.344 -4.375 6.422 1 46.69 86 LYS B CA 1
ATOM 1407 C C . LYS B 1 86 ? -17.031 -4.195 7.77 1 46.69 86 LYS B C 1
ATOM 1409 O O . LYS B 1 86 ? -16.406 -4.363 8.82 1 46.69 86 LYS B O 1
ATOM 1414 N N . LYS B 1 87 ? -18.141 -3.354 7.719 1 36.94 87 LYS B N 1
ATOM 1415 C CA . LYS B 1 87 ? -19.156 -3.539 8.75 1 36.94 87 LYS B CA 1
ATOM 1416 C C . LYS B 1 87 ? -19.531 -5.008 8.883 1 36.94 87 LYS B C 1
ATOM 1418 O O . LYS B 1 87 ? -19.656 -5.719 7.887 1 36.94 87 LYS B O 1
#